Protein AF-A0A8S8YAM7-F1 (afdb_monomer_lite)

Secondary structure (DSSP, 8-state):
---HHHHHHHHHHH-TT-EEEEEESSSSSS-EEEEEE-GGGTT--HHHHHHHHH--------TT-----

Foldseek 3Di:
DADQVNLQVLVCVLPVQWDKDWDDPPVPNPDIDIDIDDPVCPPPDPVVVVCSSVPVPPPPDDPPPDPDD

Radius of gyration: 15.07 Å; chains: 1; bounding box: 35×36×38 Å

Sequence (69 aa):
MVETTWVENEVRALIPDAVVECVDLNNTGDHFHVRVISPTFEGMRPLQRQKLILNPRRTSRPTWFTPST

Structure (mmCIF, N/CA/C/O backbone):
data_AF-A0A8S8YAM7-F1
#
_entry.id   AF-A0A8S8YAM7-F1
#
loop_
_atom_site.group_PDB
_atom_site.id
_atom_site.type_symbol
_atom_site.label_atom_id
_atom_site.label_alt_id
_at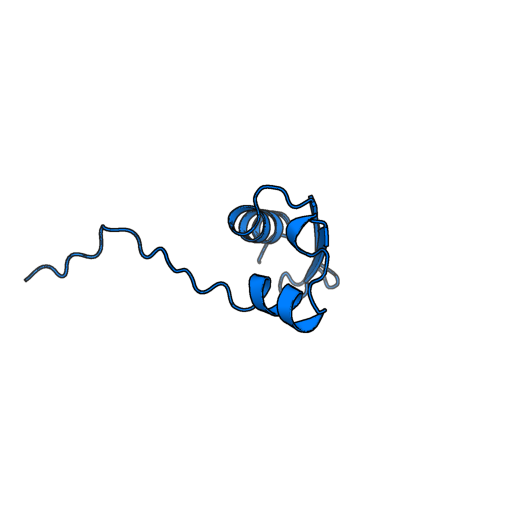om_site.label_comp_id
_atom_site.label_asym_id
_atom_site.label_entity_id
_atom_site.label_seq_id
_atom_site.pdbx_PDB_ins_code
_atom_site.Cartn_x
_atom_site.Cartn_y
_atom_site.Cartn_z
_atom_site.occupancy
_atom_site.B_iso_or_equiv
_atom_site.auth_seq_id
_atom_site.auth_comp_id
_atom_site.auth_asym_id
_atom_site.auth_atom_id
_atom_site.pdbx_PDB_model_num
ATOM 1 N N . MET A 1 1 ? 13.067 -8.854 -8.557 1.00 65.56 1 MET A N 1
ATOM 2 C CA . MET A 1 1 ? 12.002 -7.941 -9.007 1.00 65.56 1 MET A CA 1
ATOM 3 C C . MET A 1 1 ? 10.789 -8.250 -8.153 1.00 65.56 1 MET A C 1
ATOM 5 O O . MET A 1 1 ? 10.517 -9.430 -7.959 1.00 65.56 1 MET A O 1
ATOM 9 N N . VAL A 1 2 ? 10.185 -7.247 -7.518 1.00 75.75 2 VAL A N 1
ATOM 10 C CA . VAL A 1 2 ? 8.975 -7.446 -6.709 1.00 75.75 2 VAL A CA 1
ATOM 11 C C . VAL A 1 2 ? 7.775 -7.321 -7.640 1.00 75.75 2 VAL A C 1
ATOM 13 O O . VAL A 1 2 ? 7.693 -6.364 -8.400 1.00 75.75 2 VAL A O 1
ATOM 16 N N . GLU A 1 3 ? 6.873 -8.296 -7.599 1.00 86.06 3 GLU A N 1
ATOM 17 C CA . GLU A 1 3 ? 5.647 -8.285 -8.399 1.00 86.06 3 GLU A CA 1
ATOM 18 C C . GLU A 1 3 ? 4.547 -7.495 -7.684 1.00 86.06 3 GLU A C 1
ATOM 20 O O . GLU A 1 3 ? 4.431 -7.540 -6.454 1.00 86.06 3 GLU A O 1
ATOM 25 N N . THR A 1 4 ? 3.679 -6.827 -8.445 1.00 87.56 4 THR A N 1
ATOM 26 C CA . THR A 1 4 ? 2.535 -6.077 -7.892 1.00 87.56 4 THR A CA 1
ATOM 27 C C . THR A 1 4 ? 1.618 -6.973 -7.058 1.00 87.56 4 THR A C 1
ATOM 29 O O . THR A 1 4 ? 1.189 -6.588 -5.971 1.00 87.56 4 THR A O 1
ATOM 32 N N . THR A 1 5 ? 1.405 -8.210 -7.510 1.00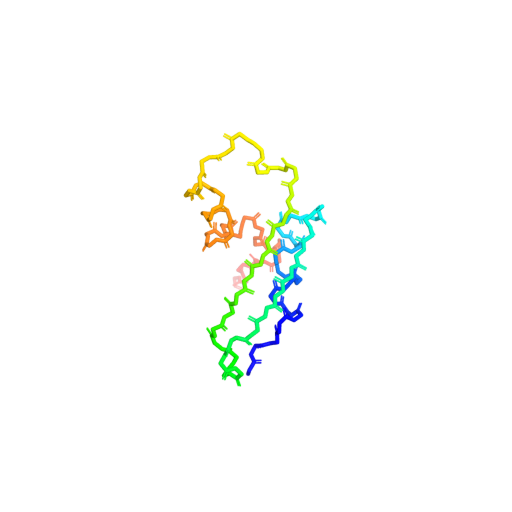 88.75 5 THR A N 1
ATOM 33 C CA . THR A 1 5 ? 0.597 -9.231 -6.826 1.00 88.75 5 THR A CA 1
ATOM 34 C C . THR A 1 5 ? 1.143 -9.602 -5.448 1.00 88.75 5 THR A C 1
ATOM 36 O O . THR A 1 5 ? 0.373 -9.881 -4.529 1.00 88.75 5 THR A O 1
ATOM 39 N N . TRP A 1 6 ? 2.466 -9.576 -5.266 1.00 88.75 6 TRP A N 1
ATOM 40 C CA . TRP A 1 6 ? 3.076 -9.826 -3.962 1.00 88.75 6 TRP A CA 1
ATOM 41 C C . TRP A 1 6 ? 2.732 -8.703 -2.977 1.00 88.75 6 TRP A C 1
ATOM 43 O O . TRP A 1 6 ? 2.307 -8.978 -1.856 1.00 88.75 6 TRP A O 1
ATOM 53 N N . VAL A 1 7 ? 2.820 -7.445 -3.422 1.00 87.69 7 VAL A N 1
ATOM 54 C CA . VAL A 1 7 ? 2.460 -6.269 -2.611 1.00 87.69 7 VAL A CA 1
ATOM 55 C C . VAL A 1 7 ? 0.976 -6.295 -2.232 1.00 87.69 7 VAL A C 1
ATOM 57 O O . VAL A 1 7 ? 0.627 -6.035 -1.081 1.00 87.69 7 VAL A O 1
ATOM 60 N N . GLU A 1 8 ? 0.095 -6.658 -3.166 1.00 90.56 8 GLU A N 1
ATOM 61 C CA . GLU A 1 8 ? -1.342 -6.792 -2.893 1.00 90.56 8 GLU A CA 1
ATOM 62 C C . GLU A 1 8 ? -1.636 -7.841 -1.817 1.00 90.56 8 GLU A C 1
ATOM 64 O O . GLU A 1 8 ? -2.477 -7.617 -0.943 1.00 90.56 8 GLU A O 1
ATOM 69 N N . ASN A 1 9 ? -0.927 -8.970 -1.852 1.00 90.31 9 ASN A N 1
ATOM 70 C CA . ASN A 1 9 ? -1.088 -10.040 -0.874 1.00 90.31 9 ASN A CA 1
ATOM 71 C C . ASN A 1 9 ? -0.592 -9.640 0.517 1.00 90.31 9 ASN A C 1
ATOM 73 O O . ASN A 1 9 ? -1.276 -9.924 1.498 1.00 90.31 9 ASN A O 1
ATOM 77 N N . GLU A 1 10 ? 0.539 -8.94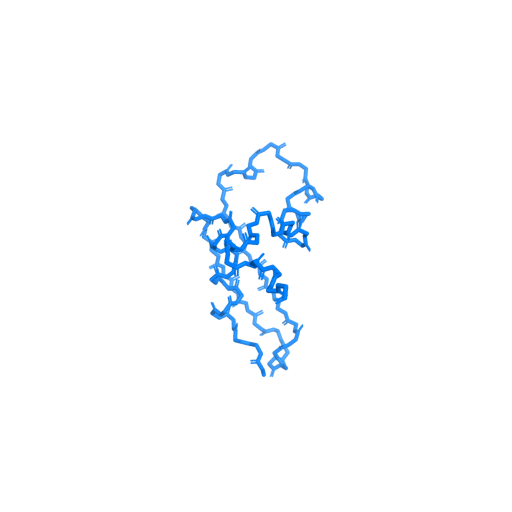0 0.617 1.00 88.94 10 GLU A N 1
ATOM 78 C CA . GLU A 1 10 ? 1.043 -8.433 1.901 1.00 88.94 10 GLU A CA 1
ATOM 79 C C . GLU A 1 10 ? 0.062 -7.439 2.536 1.00 88.94 10 GLU A C 1
ATOM 81 O O . GLU A 1 10 ? -0.245 -7.527 3.726 1.00 88.94 10 GLU A O 1
ATOM 86 N N . VAL A 1 11 ? -0.505 -6.525 1.742 1.00 88.56 11 VAL A N 1
ATOM 87 C CA . VAL A 1 11 ? -1.511 -5.576 2.242 1.00 88.56 11 VAL A CA 1
ATOM 88 C C . VAL A 1 11 ? -2.792 -6.300 2.661 1.00 88.56 11 VAL A C 1
ATOM 90 O O . VAL A 1 11 ? -3.353 -5.990 3.714 1.00 88.56 11 VAL A O 1
ATOM 93 N N . ARG A 1 12 ? -3.240 -7.297 1.890 1.00 89.50 12 ARG A N 1
ATOM 94 C CA . ARG A 1 12 ? -4.422 -8.104 2.227 1.00 89.50 12 ARG A CA 1
ATOM 95 C C . ARG A 1 12 ? -4.201 -8.972 3.471 1.00 89.50 12 ARG A C 1
ATOM 97 O O . ARG A 1 12 ? -5.139 -9.193 4.226 1.00 89.50 12 ARG A O 1
ATOM 104 N N . ALA A 1 13 ? -2.972 -9.413 3.741 1.00 88.44 13 ALA A N 1
ATOM 105 C CA . ALA A 1 13 ? -2.640 -10.120 4.977 1.00 88.44 13 ALA A CA 1
ATOM 106 C C . ALA A 1 13 ? -2.769 -9.222 6.222 1.00 88.44 13 ALA A C 1
ATOM 108 O O . ALA A 1 13 ? -3.101 -9.710 7.302 1.00 88.44 13 ALA A O 1
ATOM 109 N N . LEU A 1 14 ? -2.534 -7.912 6.078 1.00 86.00 14 LEU A N 1
ATOM 110 C CA . LEU A 1 14 ? -2.730 -6.933 7.152 1.00 86.00 14 LEU A CA 1
ATOM 111 C C . LEU A 1 14 ? -4.202 -6.545 7.320 1.00 86.00 14 LEU A C 1
ATOM 113 O O . LEU A 1 14 ? -4.659 -6.344 8.445 1.00 86.00 14 LEU A O 1
ATOM 117 N N . ILE A 1 15 ? -4.932 -6.410 6.209 1.00 87.44 15 ILE A N 1
ATOM 118 C CA . ILE A 1 15 ? -6.337 -5.992 6.186 1.00 87.44 15 ILE A CA 1
ATOM 119 C C . ILE A 1 15 ? -7.102 -6.919 5.225 1.00 87.44 15 ILE A C 1
ATOM 121 O O . ILE A 1 15 ? -7.185 -6.621 4.030 1.00 87.44 15 ILE A O 1
ATOM 125 N N . PRO A 1 16 ? -7.673 -8.032 5.727 1.00 86.56 16 PRO A N 1
ATOM 126 C CA . PRO A 1 16 ? -8.309 -9.060 4.894 1.00 86.56 16 PRO A CA 1
ATOM 127 C C . PRO A 1 16 ? -9.452 -8.530 4.025 1.00 86.56 16 PRO A C 1
ATOM 129 O O . PRO A 1 16 ? -9.614 -8.954 2.883 1.00 86.56 16 PRO A O 1
ATOM 132 N N . ASP A 1 17 ? -10.195 -7.554 4.549 1.00 88.00 17 ASP A N 1
ATOM 133 C CA . ASP A 1 17 ? -11.383 -6.985 3.907 1.00 88.00 17 ASP A CA 1
ATOM 134 C C . ASP A 1 17 ? -11.059 -5.791 2.991 1.00 88.00 17 ASP A C 1
ATOM 136 O O . ASP A 1 17 ? -11.957 -5.067 2.556 1.00 88.00 17 ASP A O 1
ATOM 140 N N . ALA A 1 18 ? -9.776 -5.516 2.735 1.00 90.56 18 ALA A N 1
ATOM 141 C CA . ALA A 1 18 ? -9.374 -4.415 1.871 1.00 90.56 18 ALA A CA 1
ATOM 142 C C . ALA A 1 18 ? -9.446 -4.788 0.383 1.00 90.56 18 ALA A C 1
ATOM 144 O O . ALA A 1 18 ? -8.949 -5.828 -0.058 1.00 90.56 18 ALA A O 1
ATOM 145 N N . VAL A 1 19 ? -9.983 -3.866 -0.417 1.00 92.69 19 VAL A N 1
ATOM 146 C CA . VAL A 1 19 ? -9.792 -3.856 -1.870 1.00 92.69 19 VAL A CA 1
ATOM 147 C C . VAL A 1 19 ? -8.457 -3.173 -2.145 1.00 92.69 19 VAL A C 1
ATOM 149 O O . VAL A 1 19 ? -8.283 -1.994 -1.827 1.00 92.69 19 VAL A O 1
ATOM 152 N N . VAL A 1 20 ? -7.508 -3.932 -2.689 1.00 92.44 20 VAL A N 1
ATOM 153 C CA . VAL A 1 20 ? -6.142 -3.479 -2.965 1.00 92.44 20 VAL A CA 1
ATOM 154 C C . VAL A 1 20 ? -5.901 -3.512 -4.464 1.00 92.44 20 VAL A C 1
ATOM 156 O O . VAL A 1 20 ? -6.192 -4.519 -5.103 1.00 92.44 20 VAL A O 1
ATOM 159 N N . GLU A 1 21 ? -5.350 -2.428 -4.993 1.00 92.19 21 GLU A N 1
ATOM 160 C CA . GLU A 1 21 ? -4.857 -2.338 -6.365 1.00 92.19 21 GLU A CA 1
ATOM 161 C C . GLU A 1 21 ? -3.420 -1.823 -6.336 1.00 92.19 21 GLU A C 1
ATOM 163 O O . GLU A 1 21 ? -3.139 -0.801 -5.698 1.00 92.19 21 GLU A O 1
ATOM 168 N N . CYS A 1 22 ? -2.511 -2.517 -7.017 1.00 90.94 22 CYS A N 1
ATOM 169 C CA . CYS A 1 22 ? -1.106 -2.141 -7.101 1.00 90.94 22 CYS A CA 1
ATOM 170 C C . CYS A 1 22 ? -0.675 -1.925 -8.556 1.00 90.94 22 CYS A C 1
ATOM 172 O O . CYS A 1 22 ? -0.884 -2.777 -9.418 1.00 90.94 22 CYS A O 1
ATOM 174 N N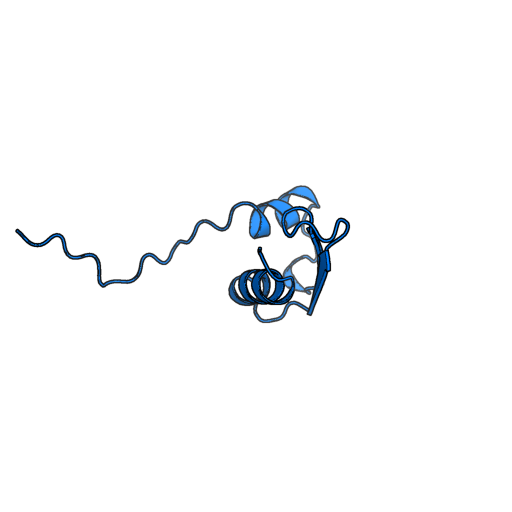 . VAL A 1 23 ? -0.036 -0.786 -8.824 1.00 89.56 23 VAL A N 1
ATOM 175 C CA . VAL A 1 23 ? 0.517 -0.434 -10.136 1.00 89.56 23 VAL A CA 1
ATOM 176 C C . VAL A 1 23 ? 2.000 -0.124 -9.976 1.00 89.56 23 VAL A C 1
ATOM 178 O O . VAL A 1 23 ? 2.365 0.761 -9.203 1.00 89.56 23 VAL A O 1
ATOM 181 N N . ASP A 1 24 ? 2.856 -0.832 -10.711 1.00 87.25 24 ASP A N 1
ATOM 182 C CA . ASP A 1 24 ? 4.258 -0.436 -10.866 1.00 87.25 24 ASP A CA 1
ATOM 183 C C . ASP A 1 24 ? 4.326 0.732 -11.859 1.00 87.25 24 ASP A C 1
ATOM 185 O O . ASP A 1 24 ? 3.880 0.617 -13.001 1.00 87.25 24 ASP A O 1
ATOM 189 N N . LEU A 1 25 ? 4.835 1.877 -11.404 1.00 83.12 25 LEU A N 1
ATOM 190 C CA . LEU A 1 25 ? 4.912 3.087 -12.224 1.00 83.12 25 LEU A CA 1
ATOM 191 C C . LEU A 1 25 ? 6.116 3.083 -13.170 1.00 83.12 25 LEU A C 1
ATOM 193 O O . LEU A 1 25 ? 6.047 3.682 -14.242 1.00 83.12 25 LEU A O 1
ATOM 197 N N . ASN A 1 26 ? 7.208 2.424 -12.783 1.00 81.50 26 ASN A N 1
ATOM 198 C CA . ASN A 1 26 ? 8.493 2.519 -13.477 1.00 81.50 26 ASN A CA 1
ATOM 199 C C . ASN A 1 26 ? 8.908 1.197 -14.134 1.00 81.50 26 ASN A C 1
ATOM 201 O O . ASN A 1 26 ? 9.904 1.162 -14.856 1.00 81.50 26 ASN A O 1
ATOM 205 N N . ASN A 1 27 ? 8.157 0.117 -13.892 1.00 72.56 27 ASN A N 1
ATOM 206 C CA . ASN A 1 27 ? 8.472 -1.247 -14.324 1.00 72.56 27 ASN A CA 1
ATOM 207 C C . ASN A 1 27 ? 9.875 -1.705 -13.870 1.00 72.56 27 ASN A C 1
ATOM 209 O O . ASN A 1 27 ? 10.525 -2.545 -14.494 1.00 72.56 27 ASN A O 1
ATOM 213 N N . THR A 1 28 ? 10.372 -1.088 -12.797 1.00 74.69 28 THR A N 1
ATOM 214 C CA . THR A 1 28 ? 11.660 -1.363 -12.153 1.00 74.69 28 THR A CA 1
ATOM 215 C C . THR A 1 28 ? 11.496 -2.339 -10.992 1.00 74.69 28 THR A C 1
ATOM 217 O O . THR A 1 28 ? 12.488 -2.892 -10.511 1.00 74.69 28 THR A O 1
ATOM 220 N N . GLY A 1 29 ? 10.258 -2.586 -10.544 1.00 73.88 29 GLY A N 1
ATOM 221 C CA . GLY A 1 29 ? 9.958 -3.436 -9.399 1.00 73.88 29 GLY A CA 1
ATOM 222 C C . GLY A 1 29 ? 10.379 -2.836 -8.054 1.00 73.88 29 GLY A C 1
ATOM 223 O O . GLY A 1 29 ? 10.608 -3.597 -7.112 1.00 73.88 29 GLY A O 1
ATOM 224 N N . ASP A 1 30 ? 10.524 -1.506 -7.970 1.00 80.44 30 ASP A N 1
ATOM 225 C CA . ASP A 1 30 ? 10.897 -0.767 -6.751 1.00 80.44 30 ASP A CA 1
ATOM 226 C C . ASP A 1 30 ? 9.985 0.438 -6.422 1.00 80.44 30 ASP A C 1
ATOM 228 O O . ASP A 1 30 ? 10.003 0.916 -5.287 1.00 80.44 30 ASP A O 1
ATOM 232 N N . HIS A 1 31 ? 9.146 0.893 -7.363 1.00 86.56 31 HIS A N 1
ATOM 233 C CA . HIS A 1 31 ? 8.222 2.018 -7.186 1.00 86.56 31 HIS A CA 1
ATOM 234 C C . HIS A 1 31 ? 6.778 1.614 -7.486 1.00 86.56 31 HIS A C 1
ATOM 236 O O . HIS A 1 31 ? 6.329 1.604 -8.632 1.00 86.56 31 HIS A O 1
ATOM 242 N N . PHE A 1 32 ? 6.026 1.357 -6.418 1.00 87.00 32 PHE A N 1
ATOM 243 C CA . PHE A 1 32 ? 4.634 0.927 -6.502 1.00 87.00 32 PHE A CA 1
ATOM 244 C C . PHE A 1 32 ? 3.677 2.028 -6.056 1.00 87.00 32 PHE A C 1
ATOM 246 O O . PHE A 1 32 ? 3.839 2.631 -4.993 1.00 87.00 32 PHE A O 1
ATOM 253 N N . HIS A 1 33 ? 2.630 2.241 -6.844 1.00 90.50 33 HIS A N 1
ATOM 254 C CA . HIS A 1 33 ? 1.438 2.951 -6.418 1.00 90.50 33 HIS A CA 1
ATOM 255 C C . HIS A 1 33 ? 0.430 1.929 -5.898 1.00 90.50 33 HIS A C 1
ATOM 257 O O . HIS A 1 33 ? -0.087 1.120 -6.664 1.00 90.50 33 HIS A O 1
ATOM 263 N N . VAL A 1 34 ? 0.124 1.988 -4.601 1.00 90.44 34 VAL A N 1
ATOM 264 C CA . VAL A 1 34 ? -0.847 1.088 -3.968 1.00 90.44 34 VAL A CA 1
ATOM 265 C C . VAL A 1 34 ? -2.079 1.868 -3.527 1.00 90.44 34 VAL A C 1
ATOM 267 O O . VAL A 1 34 ? -1.983 2.804 -2.730 1.00 90.44 34 VAL A O 1
ATOM 270 N N . ARG A 1 35 ? -3.249 1.458 -4.015 1.00 92.06 35 ARG A N 1
ATOM 271 C CA . ARG A 1 35 ? -4.553 1.960 -3.582 1.00 92.06 35 ARG A CA 1
ATOM 272 C C . ARG A 1 35 ? -5.211 0.922 -2.684 1.00 92.06 35 ARG A C 1
ATOM 274 O O . ARG A 1 35 ? -5.402 -0.215 -3.094 1.00 92.06 35 ARG A O 1
ATOM 281 N N . VAL A 1 36 ? -5.562 1.322 -1.462 1.00 91.00 36 VAL A N 1
ATOM 282 C CA . VAL A 1 36 ? -6.196 0.448 -0.464 1.00 91.00 36 VAL A CA 1
ATOM 283 C C . VAL A 1 36 ? -7.511 1.070 -0.020 1.00 91.00 36 VAL A C 1
ATOM 285 O O . VAL A 1 36 ? -7.524 2.170 0.535 1.00 91.00 36 VAL A O 1
ATOM 288 N N . ILE A 1 37 ? -8.615 0.367 -0.250 1.00 91.25 37 ILE A N 1
ATOM 289 C CA . ILE A 1 37 ? -9.957 0.783 0.161 1.00 91.25 37 ILE A CA 1
ATOM 290 C C . ILE A 1 37 ? -10.457 -0.212 1.204 1.00 91.25 37 ILE A C 1
ATOM 292 O O . ILE A 1 37 ? -10.570 -1.403 0.932 1.00 91.25 37 ILE A O 1
ATOM 296 N N . SER A 1 38 ? -10.753 0.275 2.407 1.00 91.12 38 SER A N 1
ATOM 297 C CA . SER A 1 38 ? -11.328 -0.530 3.484 1.00 91.12 38 SER A CA 1
ATOM 298 C C . SER A 1 38 ? -12.196 0.343 4.396 1.00 91.12 38 SER A C 1
ATOM 300 O O . SER A 1 38 ? -11.787 1.471 4.698 1.00 91.12 38 SER A O 1
ATOM 302 N N . PRO A 1 39 ? -13.340 -0.166 4.897 1.00 90.44 39 PRO A N 1
ATOM 303 C CA . PRO A 1 39 ? -14.144 0.525 5.910 1.00 90.44 39 PRO A CA 1
ATOM 304 C C . PRO A 1 39 ? -13.362 0.825 7.196 1.00 90.44 39 PRO A C 1
ATOM 306 O O . PRO A 1 39 ? -13.641 1.797 7.888 1.00 90.44 39 PRO A O 1
ATOM 309 N N . THR A 1 40 ? -12.325 0.035 7.494 1.00 86.75 40 THR A N 1
ATOM 310 C CA . THR A 1 40 ? -11.474 0.195 8.688 1.00 86.75 40 THR A CA 1
ATOM 311 C C . THR A 1 40 ? -10.754 1.545 8.766 1.00 86.75 40 THR A C 1
ATOM 313 O O . THR A 1 40 ? -10.338 1.960 9.845 1.00 86.75 40 THR A O 1
ATOM 316 N N . PHE A 1 41 ? -10.620 2.253 7.642 1.00 88.88 41 PHE A N 1
ATOM 317 C CA . PHE A 1 41 ? -9.987 3.569 7.585 1.00 88.88 41 PHE A CA 1
ATOM 318 C C . PHE A 1 41 ? -10.943 4.741 7.832 1.00 88.88 41 PHE A C 1
ATOM 320 O O . PHE A 1 41 ? -10.495 5.899 7.872 1.00 88.88 41 PHE A O 1
ATOM 327 N N . GLU A 1 42 ? -12.241 4.482 7.979 1.00 89.94 42 GLU A N 1
ATOM 328 C CA . GLU A 1 42 ? -13.237 5.508 8.269 1.00 89.94 42 GLU A CA 1
ATOM 329 C C . GLU A 1 42 ? -12.926 6.210 9.603 1.00 89.94 42 GLU A C 1
ATOM 331 O O . GLU A 1 42 ? -12.489 5.599 10.575 1.00 89.94 42 GLU A O 1
ATOM 336 N N . GLY A 1 43 ? -13.028 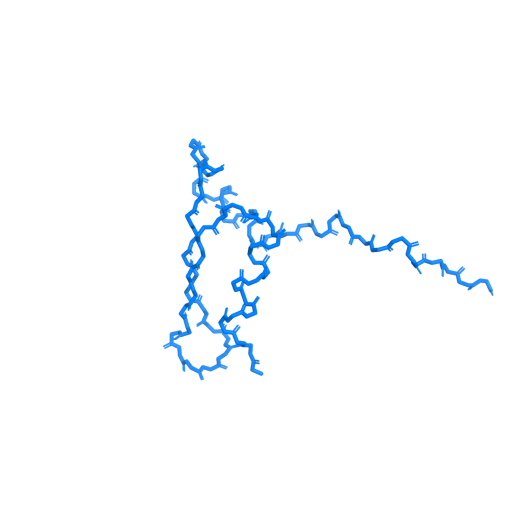7.542 9.627 1.00 90.81 43 GLY A N 1
ATOM 337 C CA . GLY A 1 43 ? -12.679 8.356 10.801 1.00 90.81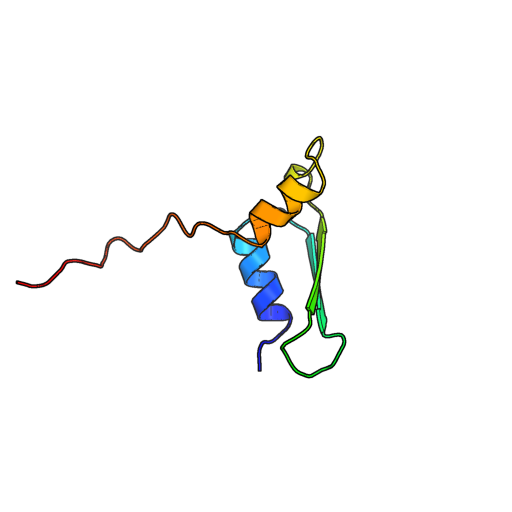 43 GLY A CA 1
ATOM 338 C C . GLY A 1 43 ? -11.178 8.474 11.126 1.00 90.81 43 GLY A C 1
ATOM 339 O O . GLY A 1 43 ? -10.798 9.306 11.950 1.00 90.81 43 GLY A O 1
ATOM 340 N N . MET A 1 44 ? -10.294 7.713 10.471 1.00 90.12 44 MET A N 1
ATOM 341 C CA . MET A 1 44 ? -8.846 7.801 10.705 1.00 90.12 44 MET A CA 1
ATOM 342 C C . MET A 1 44 ? -8.203 9.000 9.999 1.00 90.12 44 MET A C 1
ATOM 344 O O . MET A 1 44 ? -8.543 9.334 8.862 1.00 90.12 44 MET A O 1
ATOM 348 N N . ARG A 1 45 ? -7.186 9.607 10.626 1.00 90.56 45 ARG A N 1
ATOM 349 C CA . ARG A 1 45 ? -6.385 10.658 9.977 1.00 90.56 45 ARG A CA 1
ATOM 350 C C . ARG A 1 45 ? -5.468 10.055 8.900 1.00 90.56 45 ARG A C 1
ATOM 352 O O . ARG A 1 45 ? -4.946 8.958 9.113 1.00 90.56 45 ARG A O 1
ATOM 359 N N . PRO A 1 46 ? -5.169 10.775 7.800 1.00 86.00 46 PRO A N 1
ATOM 360 C CA . PRO A 1 46 ? -4.360 10.256 6.689 1.00 86.00 46 PRO A CA 1
ATOM 361 C C . PRO A 1 46 ? -3.034 9.600 7.109 1.00 86.00 46 PRO A C 1
ATOM 363 O O . PRO A 1 46 ? -2.739 8.480 6.700 1.00 86.00 46 PRO A O 1
ATOM 366 N N . LEU A 1 47 ? -2.275 10.232 8.012 1.00 86.81 47 LEU A N 1
ATOM 367 C CA . LEU A 1 47 ? -0.992 9.692 8.478 1.00 86.81 47 LEU A CA 1
ATOM 368 C C . LEU A 1 47 ? -1.142 8.395 9.295 1.00 86.81 47 LEU A C 1
ATOM 370 O O . LEU A 1 47 ? -0.266 7.534 9.258 1.00 86.81 47 LEU A O 1
ATOM 374 N N . GLN A 1 48 ? -2.239 8.238 10.043 1.00 85.94 48 GLN A N 1
ATOM 375 C CA . GLN A 1 48 ? -2.496 7.018 10.817 1.00 85.94 48 GLN A CA 1
ATOM 376 C C . GLN A 1 48 ? -2.792 5.836 9.894 1.00 85.94 48 GLN A C 1
ATOM 378 O O . GLN A 1 48 ? -2.274 4.749 10.131 1.00 85.94 48 GLN A O 1
ATOM 383 N N . ARG A 1 49 ? -3.554 6.067 8.815 1.00 88.19 49 ARG A N 1
ATOM 384 C CA . ARG A 1 49 ? -3.830 5.057 7.780 1.00 88.19 49 ARG A CA 1
ATOM 385 C C . ARG A 1 49 ? -2.535 4.562 7.146 1.00 88.19 49 ARG A C 1
ATOM 387 O O . ARG A 1 49 ? -2.287 3.366 7.078 1.00 88.19 49 ARG A O 1
ATOM 394 N N . GLN A 1 50 ? -1.670 5.498 6.763 1.00 85.06 50 GLN A N 1
ATOM 395 C CA . GLN A 1 50 ? -0.398 5.175 6.126 1.00 85.06 50 GLN A CA 1
ATOM 396 C C . GLN A 1 50 ? 0.550 4.419 7.070 1.00 85.06 50 GLN A C 1
ATOM 398 O O . GLN A 1 50 ? 1.217 3.478 6.649 1.00 85.06 50 GLN A O 1
ATOM 403 N N . LYS A 1 51 ? 0.586 4.776 8.362 1.00 85.62 51 LYS A N 1
ATOM 404 C CA . LYS A 1 51 ? 1.416 4.082 9.362 1.00 85.62 51 LYS A CA 1
ATOM 405 C C . LYS A 1 51 ? 1.046 2.611 9.547 1.00 85.62 51 LYS A C 1
ATOM 407 O O . LYS A 1 51 ? 1.952 1.828 9.811 1.00 85.62 51 LYS A O 1
ATOM 412 N N . LEU A 1 52 ? -0.231 2.241 9.412 1.00 82.81 52 LEU A N 1
ATOM 413 C CA . LEU A 1 52 ? -0.665 0.839 9.498 1.00 82.81 52 LEU A CA 1
ATOM 414 C C . LEU A 1 52 ? -0.010 -0.027 8.416 1.00 82.81 52 LEU A C 1
ATOM 416 O O . LEU A 1 52 ? 0.354 -1.166 8.684 1.00 82.81 52 LEU A O 1
ATOM 420 N N . ILE A 1 53 ? 0.168 0.540 7.221 1.00 82.44 53 ILE A N 1
ATOM 421 C CA . ILE A 1 53 ? 0.726 -0.156 6.058 1.00 82.44 53 ILE A CA 1
ATOM 422 C C . ILE A 1 53 ? 2.259 -0.059 6.033 1.00 82.44 53 ILE A C 1
ATOM 424 O O . ILE A 1 53 ? 2.925 -1.037 5.720 1.00 82.44 53 ILE A O 1
ATOM 428 N N . LEU A 1 54 ? 2.835 1.102 6.372 1.00 80.81 54 LEU A N 1
ATOM 429 C CA . LEU A 1 54 ? 4.288 1.337 6.314 1.00 80.81 54 LEU A CA 1
ATOM 430 C C . LEU A 1 54 ? 5.062 0.796 7.514 1.00 80.81 54 LEU A C 1
ATOM 432 O O . LEU A 1 54 ? 6.260 0.543 7.414 1.00 80.81 54 LEU A O 1
ATOM 436 N N . ASN A 1 55 ? 4.409 0.666 8.664 1.00 74.19 55 ASN A N 1
ATOM 437 C CA . ASN A 1 55 ? 5.011 0.074 9.847 1.00 74.19 55 ASN A CA 1
ATOM 438 C C . ASN A 1 55 ? 4.145 -1.090 10.323 1.00 74.19 55 ASN A C 1
ATOM 440 O O . ASN A 1 55 ? 3.555 -1.011 11.410 1.00 74.19 55 ASN A O 1
ATOM 444 N N . PRO A 1 56 ? 4.061 -2.174 9.529 1.00 63.22 56 PRO A N 1
ATOM 445 C CA . PRO A 1 56 ? 3.497 -3.404 10.022 1.00 63.22 56 PRO A CA 1
ATOM 446 C C . PRO A 1 56 ? 4.483 -3.893 11.078 1.00 63.22 56 PRO A C 1
ATOM 448 O O . PRO A 1 56 ? 5.481 -4.551 10.781 1.00 63.22 56 PRO A O 1
ATOM 451 N N . ARG A 1 57 ? 4.255 -3.540 12.348 1.00 53.06 57 ARG A N 1
ATOM 452 C CA . ARG A 1 57 ? 4.874 -4.282 13.441 1.00 53.06 57 ARG A CA 1
ATOM 453 C C . ARG A 1 57 ? 4.383 -5.701 13.241 1.00 53.06 57 ARG A C 1
ATOM 455 O O . ARG A 1 57 ? 3.236 -6.001 13.555 1.00 53.06 57 ARG A O 1
ATOM 462 N N . ARG A 1 58 ? 5.224 -6.551 12.658 1.00 48.25 58 ARG A N 1
ATOM 463 C CA . ARG A 1 58 ? 4.967 -7.977 12.513 1.00 48.25 58 ARG A CA 1
ATOM 464 C C . ARG A 1 58 ? 4.983 -8.588 13.914 1.00 48.25 58 ARG A C 1
ATOM 466 O O . ARG A 1 58 ? 5.952 -9.216 14.328 1.00 48.25 58 ARG A O 1
ATOM 473 N N . THR A 1 59 ? 3.912 -8.349 14.671 1.00 44.28 59 THR A N 1
ATOM 474 C CA . THR A 1 59 ? 3.583 -8.988 15.947 1.00 44.28 59 THR A CA 1
ATOM 475 C C . THR A 1 59 ? 2.991 -10.357 15.630 1.00 44.28 59 THR A C 1
ATOM 477 O O . THR A 1 59 ? 1.834 -10.651 15.891 1.00 44.28 59 THR A O 1
ATOM 480 N N . SER A 1 60 ? 3.808 -11.177 14.983 1.00 44.06 60 SER A N 1
ATOM 481 C CA . SER A 1 60 ? 3.665 -12.623 14.871 1.00 44.06 60 SER A CA 1
ATOM 482 C C . SER A 1 60 ? 5.004 -13.155 14.358 1.00 44.06 60 SER A C 1
ATOM 484 O O . SER A 1 60 ? 5.182 -13.535 13.203 1.00 44.06 60 SER A O 1
ATOM 486 N N . ARG A 1 61 ? 6.016 -13.152 15.238 1.00 43.28 61 ARG A N 1
ATOM 487 C CA . ARG A 1 61 ? 7.090 -14.142 15.090 1.00 43.28 61 ARG A CA 1
ATOM 488 C C . ARG A 1 61 ? 6.423 -15.520 15.227 1.00 43.28 61 ARG A C 1
ATOM 490 O O . ARG A 1 61 ? 5.679 -15.702 16.190 1.00 43.28 61 ARG A O 1
ATOM 497 N N . PRO A 1 62 ? 6.659 -16.474 14.313 1.00 41.44 62 PRO A N 1
ATOM 498 C CA . PRO A 1 62 ? 6.162 -17.834 14.478 1.00 41.44 62 PRO A CA 1
ATOM 499 C C . PRO A 1 62 ? 6.748 -18.447 15.756 1.00 41.44 62 PRO A C 1
ATOM 501 O O . PRO A 1 62 ? 7.915 -18.220 16.079 1.00 41.44 62 PRO A O 1
ATOM 504 N N . THR A 1 63 ? 5.960 -19.260 16.453 1.00 48.16 63 THR A N 1
ATOM 505 C CA . THR A 1 63 ? 6.275 -19.963 17.711 1.00 48.16 63 THR A CA 1
ATOM 506 C C . THR A 1 63 ? 7.361 -21.051 17.601 1.00 48.16 63 THR A C 1
ATOM 508 O O . THR A 1 63 ? 7.518 -21.846 18.519 1.00 48.16 63 THR A O 1
ATOM 511 N N . TRP A 1 64 ? 8.150 -21.081 16.521 1.00 48.25 64 TRP A N 1
ATOM 512 C CA . TRP A 1 64 ? 9.173 -22.108 16.255 1.00 48.25 64 TRP A CA 1
ATOM 513 C C . TRP A 1 64 ? 10.620 -21.626 16.442 1.00 48.25 64 TRP A C 1
ATOM 515 O O . TRP A 1 64 ? 11.557 -22.346 16.115 1.00 48.25 64 TRP A O 1
ATOM 525 N N . PHE A 1 65 ? 10.838 -20.417 16.967 1.00 39.16 65 PHE A N 1
ATOM 526 C CA . PHE A 1 65 ? 12.177 -19.957 17.348 1.00 39.16 65 PHE A CA 1
ATOM 527 C C . PHE A 1 65 ? 12.494 -20.392 18.787 1.00 39.16 65 PHE A C 1
ATOM 529 O O . PHE A 1 65 ? 12.473 -19.581 19.710 1.00 39.16 65 PHE A O 1
ATOM 536 N N . THR A 1 66 ? 12.757 -21.682 18.990 1.00 49.59 66 THR A N 1
ATOM 537 C CA . THR A 1 66 ? 13.464 -22.163 20.185 1.00 49.59 66 THR A CA 1
ATOM 538 C C . THR A 1 66 ? 14.966 -21.989 19.959 1.00 49.59 66 THR A C 1
ATOM 540 O O . THR A 1 66 ? 15.471 -22.530 18.973 1.00 49.59 66 THR A O 1
ATOM 543 N N . PRO A 1 67 ? 15.707 -21.265 20.818 1.00 53.72 67 PRO A N 1
ATOM 544 C CA . PRO A 1 67 ? 17.158 -21.319 20.775 1.00 53.72 67 PRO A CA 1
ATOM 545 C C . PRO A 1 67 ? 17.566 -22.715 21.254 1.00 53.72 67 PRO A C 1
ATOM 547 O O . PRO A 1 67 ? 17.348 -23.069 22.412 1.00 53.72 67 PRO A O 1
ATOM 550 N N . SER A 1 68 ? 18.086 -23.537 20.347 1.00 55.94 68 SER A N 1
ATOM 551 C CA . SER A 1 68 ? 18.753 -24.782 20.716 1.00 55.94 68 SER A CA 1
ATOM 552 C C . SER A 1 68 ? 19.962 -24.436 21.584 1.00 55.94 68 SER A C 1
ATOM 554 O O . SER A 1 68 ? 20.812 -23.648 21.164 1.00 55.94 68 SER A O 1
ATOM 556 N N . THR A 1 69 ? 19.965 -24.972 22.806 1.00 59.12 69 THR A N 1
ATOM 557 C CA . THR A 1 69 ? 21.153 -25.061 23.668 1.00 59.12 69 THR A CA 1
ATOM 558 C C . THR A 1 69 ? 22.201 -25.942 23.003 1.00 59.12 69 THR A C 1
ATOM 560 O O . THR A 1 69 ? 21.785 -26.901 22.311 1.00 59.12 69 THR A O 1
#

pLDDT: mean 78.89, std 16.0, range [39.16, 92.69]